Protein AF-A0A9P9CPR7-F1 (afdb_monomer_lite)

Structure (mmCIF, N/CA/C/O backbone):
data_AF-A0A9P9CPR7-F1
#
_entry.id   AF-A0A9P9CPR7-F1
#
loop_
_atom_site.group_PDB
_atom_site.id
_atom_site.type_symbol
_atom_site.label_atom_id
_atom_site.label_alt_id
_atom_site.label_comp_id
_atom_site.label_asym_id
_atom_site.label_entity_id
_atom_site.label_seq_id
_atom_site.pdbx_PDB_ins_code
_atom_site.Cartn_x
_atom_site.Cartn_y
_atom_site.Cartn_z
_atom_site.occupancy
_atom_site.B_iso_or_equiv
_atom_site.auth_seq_id
_atom_site.auth_comp_id
_atom_site.auth_asym_id
_atom_site.auth_atom_id
_atom_site.pdbx_PDB_model_num
ATOM 1 N N . MET A 1 1 ? -23.426 8.724 12.446 1.00 34.75 1 MET A N 1
ATOM 2 C CA . MET A 1 1 ? -23.012 7.402 11.941 1.00 34.75 1 MET A CA 1
ATOM 3 C C . MET A 1 1 ? -22.032 7.668 10.818 1.00 34.75 1 MET A C 1
ATOM 5 O O . MET A 1 1 ? -22.410 8.378 9.898 1.00 34.75 1 MET A O 1
ATOM 9 N N . ALA A 1 2 ? -20.768 7.272 10.961 1.00 39.28 2 ALA A N 1
ATOM 10 C CA . ALA A 1 2 ? -19.789 7.465 9.895 1.00 39.28 2 ALA A CA 1
ATOM 11 C C . ALA A 1 2 ? -20.114 6.467 8.778 1.00 39.28 2 ALA A C 1
ATOM 13 O O . ALA A 1 2 ? -20.241 5.275 9.053 1.00 39.28 2 ALA A O 1
ATOM 14 N N . GLU A 1 3 ? -20.334 6.957 7.560 1.00 39.88 3 GLU A N 1
ATOM 15 C CA . GLU A 1 3 ? -20.489 6.094 6.389 1.00 39.88 3 GLU A CA 1
ATOM 16 C C . GLU A 1 3 ? -19.253 5.191 6.249 1.00 39.88 3 GLU A C 1
ATOM 18 O O . GLU A 1 3 ? -18.147 5.622 6.591 1.00 39.88 3 GLU A O 1
ATOM 23 N N . PRO A 1 4 ? -19.402 3.945 5.766 1.00 50.84 4 PRO A N 1
ATOM 24 C CA . PRO A 1 4 ? -18.257 3.113 5.446 1.00 50.84 4 PRO A CA 1
ATOM 25 C C . PRO A 1 4 ? -17.495 3.800 4.313 1.00 50.84 4 PRO A C 1
ATOM 27 O O . PRO A 1 4 ? -17.908 3.749 3.156 1.00 50.84 4 PRO A O 1
ATOM 30 N N . THR A 1 5 ? -16.404 4.491 4.650 1.00 58.78 5 THR A N 1
ATOM 31 C CA . THR A 1 5 ? -15.487 5.072 3.671 1.00 58.78 5 THR A CA 1
ATOM 32 C C . THR A 1 5 ? -14.969 3.927 2.815 1.00 58.78 5 THR A C 1
ATOM 34 O O . THR A 1 5 ? -14.095 3.173 3.245 1.00 58.78 5 THR A O 1
ATOM 37 N N . ALA A 1 6 ? -15.555 3.744 1.632 1.00 66.69 6 ALA A N 1
ATOM 38 C CA . ALA A 1 6 ? -15.125 2.719 0.699 1.00 66.69 6 ALA A CA 1
ATOM 39 C C . ALA A 1 6 ? -13.619 2.887 0.466 1.00 66.69 6 ALA A C 1
ATOM 41 O O . ALA A 1 6 ? -13.148 3.980 0.133 1.00 66.69 6 ALA A O 1
ATOM 42 N N . LEU A 1 7 ? -12.858 1.819 0.714 1.00 68.88 7 LEU A N 1
ATOM 43 C CA . LEU A 1 7 ? -11.412 1.833 0.537 1.00 68.88 7 LEU A CA 1
ATOM 44 C C . LEU A 1 7 ? -11.107 2.200 -0.916 1.00 68.88 7 LEU A C 1
ATOM 46 O O . LEU A 1 7 ? -11.628 1.589 -1.847 1.00 68.88 7 LEU A O 1
ATOM 50 N N . ARG A 1 8 ? -10.264 3.215 -1.109 1.00 77.62 8 ARG A N 1
ATOM 51 C CA . ARG A 1 8 ? -9.823 3.652 -2.435 1.00 77.62 8 ARG A CA 1
ATOM 52 C C . ARG A 1 8 ? -8.847 2.632 -3.025 1.00 77.62 8 ARG A C 1
ATOM 54 O O . ARG A 1 8 ? -7.636 2.739 -2.834 1.00 77.62 8 ARG A O 1
ATOM 61 N N . THR A 1 9 ? -9.380 1.610 -3.694 1.00 83.00 9 THR A N 1
ATOM 62 C CA . THR A 1 9 ? -8.599 0.544 -4.352 1.00 83.00 9 THR A CA 1
ATOM 63 C C . THR A 1 9 ? -8.181 0.898 -5.778 1.00 83.00 9 THR A C 1
ATOM 65 O O . THR A 1 9 ? -7.272 0.273 -6.324 1.00 83.00 9 THR A O 1
ATOM 68 N N . ASP A 1 10 ? -8.766 1.951 -6.353 1.00 85.50 10 ASP A N 1
ATOM 69 C CA . ASP A 1 10 ? -8.540 2.440 -7.718 1.00 85.50 10 ASP A CA 1
ATOM 70 C C . ASP A 1 10 ? -7.061 2.721 -8.027 1.00 85.50 10 ASP A C 1
ATOM 72 O O . ASP A 1 10 ? -6.578 2.464 -9.135 1.00 85.50 10 ASP A O 1
ATOM 76 N N . ALA A 1 11 ? -6.318 3.220 -7.035 1.00 83.44 11 ALA A N 1
ATOM 77 C CA . ALA A 1 11 ? -4.885 3.475 -7.155 1.00 83.44 11 ALA A CA 1
ATOM 78 C C . ALA A 1 11 ? -4.047 2.183 -7.201 1.00 83.44 11 ALA A C 1
ATOM 80 O O . ALA A 1 11 ? -2.992 2.159 -7.836 1.00 83.44 11 ALA A O 1
ATOM 81 N N . PHE A 1 12 ? -4.515 1.103 -6.568 1.00 87.38 12 PHE A N 1
ATOM 82 C CA . PHE A 1 12 ? -3.810 -0.180 -6.494 1.00 87.38 12 PHE A CA 1
ATOM 83 C C . PHE A 1 12 ? -4.059 -1.050 -7.727 1.00 87.38 12 PHE A C 1
ATOM 85 O O . PHE A 1 12 ? -3.129 -1.687 -8.220 1.00 87.38 12 PHE A O 1
ATOM 92 N N . GLU A 1 13 ? -5.276 -1.020 -8.276 1.00 89.50 13 GLU A N 1
ATOM 93 C CA . GLU A 1 13 ? -5.670 -1.795 -9.466 1.00 89.50 13 GLU A CA 1
ATOM 94 C C . GLU A 1 13 ? -4.763 -1.533 -10.671 1.00 89.50 13 GLU A C 1
ATOM 96 O O . GLU A 1 13 ? -4.485 -2.426 -11.470 1.00 89.50 13 GLU A O 1
ATOM 101 N N . LYS A 1 14 ? -4.249 -0.306 -10.787 1.00 86.56 14 LYS A N 1
ATOM 102 C CA . LYS A 1 14 ? -3.416 0.093 -11.921 1.00 86.56 14 LYS A CA 1
ATOM 103 C C . LYS A 1 14 ? -1.915 -0.119 -11.701 1.00 86.56 14 LYS A C 1
ATOM 105 O O . LYS A 1 14 ? -1.145 0.118 -12.635 1.00 86.56 14 LYS A O 1
ATOM 110 N N . LEU A 1 15 ? -1.477 -0.542 -10.511 1.00 90.06 15 LEU A N 1
ATOM 111 C CA . LEU A 1 15 ? -0.057 -0.790 -10.229 1.00 90.06 15 LEU A CA 1
ATOM 112 C C . LEU A 1 15 ? 0.466 -1.968 -11.048 1.00 90.06 15 LEU A C 1
ATOM 114 O O . LEU A 1 15 ? 1.445 -1.810 -11.771 1.00 90.06 15 LEU A O 1
ATOM 118 N N . LEU A 1 16 ? -0.210 -3.118 -10.977 1.00 91.12 16 LEU A N 1
ATOM 119 C CA . LEU A 1 16 ? 0.213 -4.333 -11.679 1.00 91.12 16 LEU A CA 1
ATOM 120 C C . LEU A 1 16 ? 0.297 -4.135 -13.202 1.00 91.12 16 LEU A C 1
ATOM 122 O O . LEU A 1 16 ? 1.366 -4.408 -13.744 1.00 91.12 16 LEU A O 1
ATOM 126 N N . PRO A 1 17 ? -0.728 -3.586 -13.890 1.00 91.62 17 PRO A N 1
ATOM 127 C CA . PRO A 1 17 ? -0.621 -3.268 -15.314 1.00 91.62 17 PRO A CA 1
ATOM 128 C C . PRO A 1 17 ? 0.573 -2.367 -15.642 1.00 91.62 17 PRO A C 1
ATOM 130 O O . PRO A 1 17 ? 1.334 -2.664 -16.552 1.00 91.62 17 PRO A O 1
ATOM 133 N N . THR A 1 18 ? 0.813 -1.316 -14.848 1.00 89.69 18 THR A N 1
ATOM 134 C CA . THR A 1 18 ? 1.916 -0.374 -15.115 1.00 89.69 18 THR A CA 1
ATOM 135 C C . THR A 1 18 ? 3.290 -1.033 -14.927 1.00 89.69 18 THR A C 1
ATOM 137 O O . THR A 1 18 ? 4.237 -0.720 -15.651 1.00 89.69 18 THR A O 1
ATOM 140 N N . ILE A 1 19 ? 3.419 -1.954 -13.964 1.00 90.12 19 ILE A N 1
ATOM 141 C CA . ILE A 1 19 ? 4.641 -2.749 -13.766 1.00 90.12 19 ILE A CA 1
ATOM 142 C C . ILE A 1 19 ? 4.868 -3.659 -14.970 1.00 90.12 19 ILE A C 1
ATOM 144 O O . ILE A 1 19 ? 5.975 -3.673 -15.503 1.00 90.12 19 ILE A O 1
ATOM 148 N N . VAL A 1 20 ? 3.832 -4.380 -1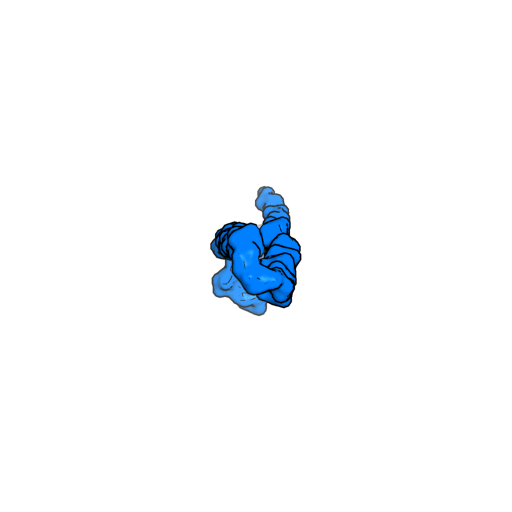5.406 1.00 93.00 20 VAL A N 1
ATOM 149 C CA . VAL A 1 20 ? 3.900 -5.259 -16.581 1.00 93.00 20 VAL A CA 1
ATOM 150 C C . VAL A 1 20 ? 4.320 -4.460 -17.814 1.00 93.00 20 VAL A C 1
ATOM 152 O O . VAL A 1 20 ? 5.320 -4.812 -18.431 1.00 93.00 20 VAL A O 1
ATOM 155 N N . ASP A 1 21 ? 3.669 -3.329 -18.093 1.00 89.75 21 ASP A N 1
ATOM 156 C CA . ASP A 1 21 ? 3.995 -2.463 -19.233 1.00 89.75 21 ASP A CA 1
ATOM 157 C C . ASP A 1 21 ? 5.448 -1.964 -19.190 1.00 89.75 21 ASP A C 1
ATOM 159 O O . ASP A 1 21 ? 6.146 -1.941 -20.206 1.00 89.75 21 ASP A O 1
ATOM 163 N N . THR A 1 22 ? 5.930 -1.581 -18.003 1.00 86.94 22 THR A N 1
ATOM 164 C CA . THR A 1 22 ? 7.313 -1.117 -17.818 1.00 86.94 22 THR A CA 1
ATOM 165 C C . THR A 1 22 ? 8.305 -2.251 -18.072 1.00 86.94 22 THR A C 1
ATOM 167 O O . THR A 1 22 ? 9.290 -2.060 -18.786 1.00 86.94 22 THR A O 1
ATOM 170 N N . VAL A 1 23 ? 8.043 -3.440 -17.522 1.00 88.06 23 VAL A N 1
ATOM 171 C CA . VAL A 1 23 ? 8.903 -4.617 -17.689 1.00 88.06 23 VAL A CA 1
ATOM 172 C C . VAL A 1 23 ? 8.923 -5.055 -19.150 1.00 88.06 23 VAL A C 1
ATOM 174 O O . VAL A 1 23 ? 10.004 -5.188 -19.723 1.00 88.06 23 VAL A O 1
ATOM 177 N N . GLU A 1 24 ? 7.763 -5.191 -19.787 1.00 89.62 24 GLU A N 1
ATOM 178 C CA . GLU A 1 24 ? 7.665 -5.531 -21.206 1.00 89.62 24 GLU A CA 1
ATOM 179 C C . GLU A 1 24 ? 8.403 -4.522 -22.082 1.00 89.62 24 GLU A C 1
ATOM 181 O O . GLU A 1 24 ? 9.144 -4.916 -22.984 1.00 89.62 24 GLU A O 1
ATOM 186 N N . LEU A 1 25 ? 8.252 -3.220 -21.813 1.00 85.56 25 LEU A N 1
ATOM 187 C CA . LEU A 1 25 ? 8.961 -2.203 -22.576 1.00 85.56 25 LEU A CA 1
ATOM 188 C C . LEU A 1 25 ? 10.477 -2.334 -22.403 1.00 85.56 25 LEU A C 1
ATOM 190 O O . LEU A 1 25 ? 11.188 -2.250 -23.396 1.00 85.56 25 LEU A O 1
ATOM 194 N N . THR A 1 26 ? 10.975 -2.583 -21.191 1.00 84.69 26 THR A N 1
ATOM 195 C CA . THR A 1 26 ? 12.420 -2.765 -20.956 1.00 84.69 26 THR A CA 1
ATOM 196 C C . THR A 1 26 ? 12.986 -4.056 -21.549 1.00 84.69 26 THR A C 1
ATOM 198 O O . THR A 1 26 ? 14.175 -4.113 -21.852 1.00 84.69 26 THR A O 1
ATOM 201 N N . GLN A 1 27 ? 12.154 -5.086 -21.723 1.00 84.69 27 GLN A N 1
ATOM 202 C CA . GLN A 1 27 ? 12.553 -6.380 -22.283 1.00 84.69 27 GLN A CA 1
ATOM 203 C C . GLN A 1 27 ? 12.473 -6.429 -23.809 1.00 84.69 27 GLN A C 1
ATOM 205 O O . GLN A 1 27 ? 13.100 -7.288 -24.431 1.00 84.69 27 GLN A O 1
ATOM 210 N N . ARG A 1 28 ? 11.719 -5.524 -24.443 1.00 81.25 28 ARG A N 1
ATOM 211 C CA . ARG A 1 28 ? 11.728 -5.409 -25.902 1.00 81.25 28 ARG A CA 1
ATOM 212 C C . ARG A 1 28 ? 13.145 -5.049 -26.337 1.00 81.25 28 ARG A C 1
ATOM 214 O O . ARG A 1 28 ? 13.627 -3.960 -26.042 1.00 81.25 28 ARG A O 1
ATOM 221 N N . HIS A 1 29 ? 13.777 -5.941 -27.100 1.00 63.25 29 HIS A N 1
ATOM 222 C CA . HIS A 1 29 ? 14.972 -5.641 -27.887 1.00 63.25 29 HIS A CA 1
ATOM 223 C C . HIS A 1 29 ? 14.606 -4.624 -28.978 1.00 63.25 29 HIS A C 1
ATOM 225 O O . HIS A 1 29 ? 14.509 -4.942 -30.161 1.00 63.25 29 HIS A O 1
ATOM 231 N N . ALA A 1 30 ? 14.341 -3.379 -28.584 1.00 56.91 30 ALA A N 1
ATOM 232 C CA . ALA A 1 30 ? 14.382 -2.271 -29.509 1.00 56.91 30 ALA A CA 1
ATOM 233 C C . ALA A 1 30 ? 15.818 -2.215 -30.014 1.00 56.91 30 ALA A C 1
ATOM 235 O O . ALA A 1 30 ? 16.735 -2.116 -29.195 1.00 56.91 30 ALA A O 1
ATOM 236 N N . GLY A 1 31 ? 15.997 -2.336 -31.335 1.00 59.00 31 GLY A N 1
ATOM 237 C CA . GLY A 1 31 ? 17.297 -2.205 -31.987 1.00 59.00 31 GLY A CA 1
ATOM 238 C C . GLY A 1 31 ? 18.092 -1.106 -31.294 1.00 59.00 31 GLY A C 1
ATOM 239 O O . GLY A 1 31 ? 17.586 0.009 -31.122 1.00 59.00 31 GLY A O 1
ATOM 240 N N . GLU A 1 32 ? 19.243 -1.502 -30.755 1.00 54.91 32 GLU A N 1
ATOM 241 C CA . GLU A 1 32 ? 20.003 -0.753 -29.764 1.00 54.91 32 GLU A CA 1
ATOM 242 C C . GLU A 1 32 ? 20.027 0.737 -30.141 1.00 54.91 32 GLU A C 1
ATOM 244 O O . GLU A 1 32 ? 20.499 1.098 -31.216 1.00 54.91 32 GLU A O 1
ATOM 249 N N . ASN A 1 33 ? 19.536 1.610 -29.252 1.00 61.22 33 ASN A N 1
ATOM 250 C CA . ASN A 1 33 ? 19.669 3.078 -29.324 1.00 61.22 33 ASN A CA 1
ATOM 251 C C . ASN A 1 33 ? 18.570 3.913 -30.008 1.00 61.22 33 ASN A C 1
ATOM 253 O O . ASN A 1 33 ? 18.818 5.093 -30.270 1.00 61.22 33 ASN A O 1
ATOM 257 N N . SER A 1 34 ? 17.341 3.426 -30.206 1.00 73.25 34 SER A N 1
ATOM 258 C CA . SER A 1 34 ? 16.257 4.376 -30.518 1.00 73.25 34 SER A CA 1
ATOM 259 C C . SER A 1 34 ? 16.021 5.325 -29.331 1.00 73.25 34 SER A C 1
ATOM 261 O O . SER A 1 34 ? 15.606 4.906 -28.247 1.00 73.25 34 SER A O 1
ATOM 263 N N . LEU A 1 35 ? 16.286 6.621 -29.524 1.00 79.44 35 LEU A N 1
ATOM 264 C CA . LEU A 1 35 ? 16.073 7.677 -28.523 1.00 79.44 35 LEU A CA 1
ATOM 265 C C . LEU A 1 35 ? 14.629 7.666 -27.986 1.00 79.44 35 LEU A C 1
ATOM 267 O O . LEU A 1 35 ? 14.402 7.891 -26.798 1.00 79.44 35 LEU A O 1
ATOM 271 N N . GLN A 1 36 ? 13.672 7.318 -28.850 1.00 82.62 36 GLN A N 1
ATOM 272 C CA . GLN A 1 36 ? 12.255 7.184 -28.512 1.00 82.62 36 GLN A CA 1
ATOM 273 C C . GLN A 1 36 ? 12.005 6.054 -27.510 1.00 82.62 36 GLN A C 1
ATOM 275 O O . GLN A 1 36 ? 11.206 6.211 -26.593 1.00 82.62 36 GLN A O 1
ATOM 280 N N . HIS A 1 37 ? 12.722 4.934 -27.635 1.00 82.75 37 HIS A N 1
ATOM 281 C CA . HIS A 1 37 ? 12.586 3.812 -26.712 1.00 82.75 37 HIS A CA 1
ATOM 282 C C . HIS A 1 37 ? 13.079 4.183 -25.308 1.00 82.75 37 HIS A C 1
ATOM 284 O O . HIS A 1 37 ? 12.380 3.955 -24.324 1.00 82.75 37 HIS A O 1
ATOM 290 N N . ARG A 1 38 ? 14.238 4.851 -25.208 1.00 82.62 38 ARG A N 1
ATOM 291 C CA . ARG A 1 38 ? 14.744 5.363 -23.921 1.00 82.62 38 ARG A CA 1
ATOM 292 C C . ARG A 1 38 ? 13.784 6.370 -23.289 1.00 82.62 38 ARG A C 1
ATOM 294 O O . ARG A 1 38 ? 13.549 6.306 -22.086 1.00 82.62 38 ARG A O 1
ATOM 301 N N . GLN A 1 39 ? 13.219 7.277 -24.086 1.00 88.06 39 GLN A N 1
ATOM 302 C CA . GLN A 1 39 ? 12.224 8.235 -23.600 1.00 88.06 39 GLN A CA 1
ATOM 303 C C . GLN A 1 39 ? 10.965 7.533 -23.082 1.00 88.06 39 GLN A C 1
ATOM 305 O O . GLN A 1 39 ? 10.508 7.863 -21.991 1.00 88.06 39 GLN A O 1
ATOM 310 N N . ALA A 1 40 ? 10.453 6.537 -23.806 1.00 86.38 40 ALA A N 1
ATOM 311 C CA . ALA A 1 40 ? 9.285 5.768 -23.389 1.00 86.38 40 ALA A CA 1
ATOM 312 C C . ALA A 1 40 ? 9.529 5.010 -22.071 1.00 86.38 40 ALA A C 1
ATOM 314 O O . ALA A 1 40 ? 8.676 5.033 -21.186 1.00 86.38 40 ALA A O 1
ATOM 315 N N . VAL A 1 41 ? 10.714 4.409 -21.894 1.00 87.19 41 VAL A N 1
ATOM 316 C CA . VAL A 1 41 ? 11.090 3.724 -20.643 1.00 87.19 41 VAL A CA 1
ATOM 317 C C . VAL A 1 41 ? 11.122 4.703 -19.471 1.00 87.19 41 VAL A C 1
ATOM 319 O O . VAL A 1 41 ? 10.551 4.424 -18.420 1.00 87.19 41 VAL A O 1
ATOM 322 N N . VAL A 1 42 ? 11.747 5.872 -19.645 1.00 89.62 42 VAL A N 1
ATOM 323 C CA . VAL A 1 42 ? 11.806 6.896 -18.590 1.00 89.62 42 VAL A CA 1
ATOM 324 C C . VAL A 1 42 ? 10.409 7.424 -18.250 1.00 89.62 42 VAL A C 1
ATOM 326 O O . VAL A 1 42 ? 10.098 7.616 -17.075 1.00 89.62 42 VAL A O 1
ATOM 329 N N . GLN A 1 43 ? 9.552 7.636 -19.250 1.00 91.25 43 GLN A N 1
ATOM 330 C CA . GLN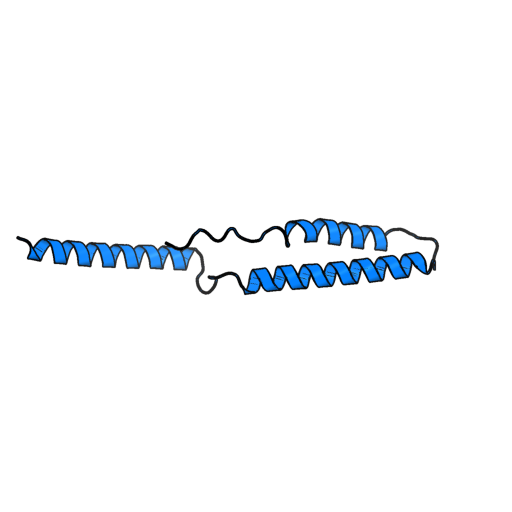 A 1 43 ? 8.172 8.076 -19.036 1.00 91.25 43 GLN A CA 1
ATOM 331 C C . GLN A 1 43 ? 7.369 7.056 -18.222 1.00 91.25 43 GLN A C 1
ATOM 333 O O . GLN A 1 43 ? 6.765 7.431 -17.217 1.00 91.25 43 GLN A O 1
ATOM 338 N N . LEU A 1 44 ? 7.413 5.775 -18.596 1.00 89.19 44 LEU A N 1
ATOM 339 C CA . LEU A 1 44 ? 6.724 4.708 -17.864 1.00 89.19 44 LEU A CA 1
ATOM 340 C C . LEU A 1 44 ? 7.281 4.516 -16.450 1.00 89.19 44 LEU A C 1
ATOM 342 O O . LEU A 1 44 ? 6.510 4.376 -15.504 1.00 89.19 44 LEU A O 1
ATOM 346 N N . ALA A 1 45 ? 8.600 4.611 -16.267 1.00 89.31 45 ALA A N 1
ATOM 347 C CA . ALA A 1 45 ? 9.216 4.546 -14.943 1.00 89.31 45 ALA A CA 1
ATOM 348 C C . ALA A 1 45 ? 8.767 5.703 -14.029 1.00 89.31 45 ALA A C 1
ATOM 350 O O . ALA A 1 45 ? 8.494 5.493 -12.844 1.00 89.31 45 ALA A O 1
ATOM 351 N N . ASN A 1 46 ? 8.643 6.919 -14.570 1.00 93.31 46 ASN A N 1
ATOM 352 C CA . ASN A 1 46 ? 8.121 8.065 -13.824 1.00 93.31 46 ASN A CA 1
ATOM 353 C C . ASN A 1 46 ? 6.643 7.876 -13.460 1.00 93.31 46 ASN A C 1
ATOM 355 O O . ASN A 1 46 ? 6.277 8.073 -12.303 1.00 93.31 46 ASN A O 1
ATOM 359 N N . GLN A 1 47 ? 5.817 7.414 -14.402 1.00 92.50 47 GLN A N 1
ATOM 360 C CA . GLN A 1 47 ? 4.408 7.103 -14.141 1.00 92.50 47 GLN A CA 1
ATOM 361 C C . GLN A 1 47 ? 4.249 6.011 -13.077 1.00 92.50 47 GLN A C 1
ATOM 363 O O . GLN A 1 47 ? 3.382 6.107 -12.208 1.00 92.50 47 GLN A O 1
ATOM 368 N N . LEU A 1 48 ? 5.103 4.987 -13.106 1.00 91.88 48 LEU A N 1
ATOM 369 C CA . LEU A 1 48 ? 5.118 3.937 -12.097 1.00 91.88 48 LEU A CA 1
ATOM 370 C C . LEU A 1 48 ? 5.448 4.506 -10.711 1.00 91.88 48 LEU A C 1
ATOM 372 O O . LEU A 1 48 ? 4.742 4.228 -9.741 1.00 91.88 48 LEU A O 1
ATOM 376 N N . LYS A 1 49 ? 6.482 5.350 -10.620 1.00 93.88 49 LYS A N 1
ATOM 377 C CA . LYS A 1 49 ? 6.872 6.027 -9.375 1.00 93.88 49 LYS A CA 1
ATOM 378 C C . LYS A 1 49 ? 5.741 6.894 -8.816 1.00 93.88 49 LYS A C 1
ATOM 380 O O . LYS A 1 49 ? 5.501 6.876 -7.608 1.00 93.88 49 LYS A O 1
ATOM 385 N N . GLU A 1 50 ? 5.055 7.648 -9.670 1.00 93.56 50 GLU A N 1
ATOM 386 C CA . GLU A 1 50 ? 3.915 8.482 -9.277 1.00 93.56 50 GLU A CA 1
ATOM 387 C C . GLU A 1 50 ? 2.766 7.638 -8.719 1.00 93.56 50 GLU A C 1
ATOM 389 O O . GLU A 1 50 ? 2.290 7.913 -7.617 1.00 93.56 50 GLU A O 1
ATOM 394 N N . ARG A 1 51 ? 2.396 6.553 -9.408 1.00 91.44 51 ARG A N 1
ATOM 395 C CA . ARG A 1 51 ? 1.336 5.632 -8.966 1.00 91.44 51 ARG A CA 1
ATOM 396 C C . ARG A 1 51 ? 1.669 4.951 -7.641 1.00 91.44 51 ARG A C 1
ATOM 398 O O . ARG A 1 51 ? 0.813 4.865 -6.766 1.00 91.44 51 ARG A O 1
ATOM 405 N N . PHE A 1 52 ? 2.919 4.529 -7.444 1.00 92.81 52 PHE A N 1
ATOM 406 C CA . PHE A 1 52 ? 3.371 3.995 -6.154 1.00 92.81 52 PHE A CA 1
ATOM 407 C C . PHE A 1 52 ? 3.302 5.036 -5.035 1.00 92.81 52 PHE A C 1
ATOM 409 O O . PHE A 1 52 ? 2.933 4.705 -3.910 1.00 92.81 52 PHE A O 1
ATOM 416 N N . SER A 1 53 ? 3.652 6.290 -5.327 1.00 92.56 53 SER A N 1
ATOM 417 C CA . SER A 1 53 ? 3.560 7.386 -4.359 1.00 92.56 53 SER A CA 1
ATOM 418 C C . SER A 1 53 ? 2.111 7.643 -3.943 1.00 92.56 53 SER A C 1
ATOM 420 O O . SER A 1 53 ? 1.831 7.794 -2.755 1.00 92.56 53 SER A O 1
ATOM 422 N N . GLU A 1 54 ? 1.179 7.639 -4.897 1.00 90.75 54 GLU A N 1
ATOM 423 C CA . GLU A 1 54 ? -0.254 7.784 -4.629 1.00 90.75 54 GLU A CA 1
ATOM 424 C C . GLU A 1 54 ? -0.804 6.614 -3.802 1.00 90.75 54 GLU A C 1
ATOM 426 O O . GLU A 1 54 ? -1.382 6.837 -2.738 1.00 90.75 54 GLU A O 1
ATOM 431 N N . ALA A 1 55 ? -0.544 5.373 -4.222 1.00 89.56 55 ALA A N 1
ATOM 432 C CA . ALA A 1 55 ? -0.972 4.180 -3.494 1.00 89.56 55 ALA A CA 1
ATOM 433 C C . ALA A 1 55 ? -0.395 4.139 -2.068 1.00 89.56 55 ALA A C 1
ATOM 435 O O . ALA A 1 55 ? -1.104 3.833 -1.109 1.00 89.56 55 ALA A O 1
ATOM 436 N N . LYS A 1 56 ? 0.875 4.530 -1.899 1.00 89.44 56 LYS A N 1
ATOM 437 C CA . LYS A 1 56 ? 1.514 4.635 -0.583 1.00 89.44 56 LYS A CA 1
ATOM 438 C C . LYS A 1 56 ? 0.839 5.683 0.298 1.00 89.44 56 LYS A C 1
ATOM 440 O O . LYS A 1 56 ? 0.603 5.405 1.469 1.00 89.44 56 LYS A O 1
ATOM 445 N N . LYS A 1 57 ? 0.519 6.867 -0.236 1.00 89.06 57 LYS A N 1
ATOM 446 C CA . LYS A 1 57 ? -0.198 7.909 0.519 1.00 89.06 57 LYS A CA 1
ATOM 447 C C . LYS A 1 57 ? -1.556 7.408 0.994 1.00 89.06 57 LYS A C 1
ATOM 449 O O . LYS A 1 57 ? -1.894 7.626 2.151 1.00 89.06 57 LYS A O 1
ATOM 454 N N . ILE A 1 58 ? -2.292 6.711 0.126 1.00 87.38 58 ILE A N 1
ATOM 455 C CA . ILE A 1 58 ? -3.584 6.120 0.482 1.00 87.38 58 ILE A CA 1
ATOM 456 C C . ILE A 1 58 ? -3.395 5.105 1.611 1.00 87.38 58 ILE A C 1
ATOM 458 O O . ILE A 1 58 ? -4.027 5.262 2.649 1.00 87.38 58 ILE A O 1
ATOM 462 N N . ALA A 1 59 ? -2.467 4.152 1.468 1.00 84.69 59 ALA A N 1
ATOM 463 C CA . ALA A 1 59 ? -2.180 3.149 2.497 1.00 84.69 59 ALA A CA 1
ATOM 464 C C . ALA A 1 59 ? -1.787 3.770 3.849 1.00 84.69 59 ALA A C 1
ATOM 466 O O . ALA A 1 59 ? -2.273 3.335 4.885 1.00 84.69 59 ALA A O 1
ATOM 467 N N . GLN A 1 60 ? -0.943 4.806 3.846 1.00 84.88 60 GLN A N 1
ATOM 468 C CA . GLN A 1 60 ? -0.523 5.510 5.065 1.00 84.88 60 GLN A CA 1
ATOM 469 C C . GLN A 1 60 ? -1.635 6.353 5.697 1.00 84.88 60 GLN A C 1
ATOM 471 O O . GLN A 1 60 ? -1.551 6.682 6.875 1.00 84.88 60 GLN A O 1
ATOM 476 N N . SER A 1 61 ? -2.645 6.737 4.916 1.00 83.19 61 SER A N 1
ATOM 477 C CA . SER A 1 61 ? -3.807 7.485 5.399 1.00 83.19 61 SER A CA 1
ATOM 478 C C . SER A 1 61 ? -4.947 6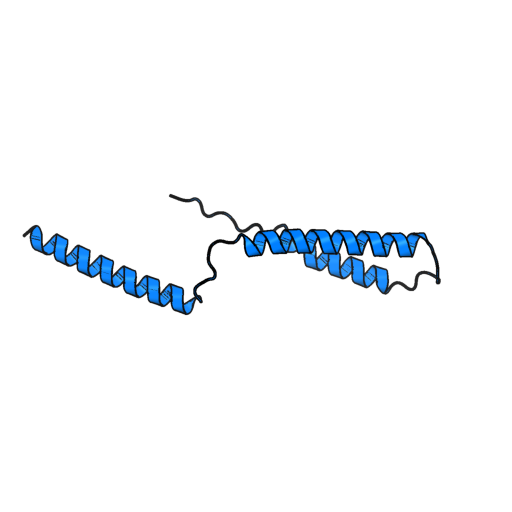.593 5.887 1.00 83.19 61 SER A C 1
ATOM 480 O O . SER A 1 61 ? -5.943 7.120 6.384 1.00 83.19 61 SER A O 1
ATOM 482 N N . LEU A 1 62 ? -4.836 5.266 5.726 1.00 79.00 62 LEU A N 1
ATOM 483 C CA . LEU A 1 62 ? -5.870 4.350 6.188 1.00 79.00 62 LEU A CA 1
ATOM 484 C C . LEU A 1 62 ? -5.952 4.400 7.719 1.00 79.00 62 LEU A C 1
ATOM 486 O O . LEU A 1 62 ? -4.934 4.216 8.386 1.00 79.00 62 LEU A O 1
ATOM 490 N N . PRO A 1 63 ? -7.142 4.665 8.286 1.00 72.50 63 PRO A N 1
ATOM 491 C CA . PRO A 1 63 ? -7.336 4.605 9.724 1.00 72.50 63 PRO A CA 1
ATOM 492 C C . PRO A 1 63 ? -7.249 3.150 10.204 1.00 72.50 63 PRO A C 1
ATOM 494 O O . PRO A 1 63 ? -7.778 2.244 9.562 1.00 72.50 63 PRO A O 1
ATOM 497 N N . GLY A 1 64 ? -6.617 2.944 11.359 1.00 70.44 64 GLY A N 1
ATOM 498 C CA . GLY A 1 64 ? -6.335 1.613 11.902 1.00 70.44 64 GLY A CA 1
ATOM 499 C C . GLY A 1 64 ? -4.946 1.096 11.514 1.00 70.44 64 GLY A C 1
ATOM 500 O O . GLY A 1 64 ? -4.297 1.623 10.617 1.00 70.44 64 GLY A O 1
ATOM 501 N N . GLY A 1 65 ? -4.468 0.076 12.231 1.00 68.19 65 GLY A N 1
ATOM 502 C CA . GLY A 1 65 ? -3.153 -0.538 11.994 1.00 68.19 65 GLY A CA 1
ATOM 503 C C . GLY A 1 65 ? -2.236 -0.618 13.216 1.00 68.19 65 GLY A C 1
ATOM 504 O O . GLY A 1 65 ? -1.211 -1.286 13.141 1.00 68.19 65 GLY A O 1
ATOM 505 N N . ASP A 1 66 ? -2.612 -0.003 14.341 1.00 75.62 66 ASP A N 1
ATOM 506 C CA . ASP A 1 66 ? -1.864 -0.142 15.603 1.00 75.62 66 ASP A CA 1
ATOM 507 C C . ASP A 1 66 ? -2.057 -1.520 16.250 1.00 75.62 66 ASP A C 1
ATOM 509 O O . ASP A 1 66 ? -1.197 -1.994 16.990 1.00 75.62 66 ASP A O 1
ATOM 513 N N . LEU A 1 67 ? -3.194 -2.159 15.968 1.00 80.44 67 LEU A N 1
ATOM 514 C CA . LEU A 1 67 ? -3.578 -3.450 16.522 1.00 80.44 67 LEU A CA 1
ATOM 515 C C . LEU A 1 67 ? -3.677 -4.489 15.408 1.00 80.44 67 LEU A C 1
ATOM 517 O O . LEU A 1 67 ? -4.285 -4.227 14.364 1.00 80.44 67 LEU A O 1
ATOM 521 N N . SER A 1 68 ? -3.136 -5.681 15.653 1.00 86.56 68 SER A N 1
ATOM 522 C CA . SER A 1 68 ? -3.420 -6.855 14.827 1.00 86.56 68 SER A CA 1
ATOM 523 C C . SER A 1 68 ? -4.914 -7.194 14.877 1.00 86.56 68 SER A C 1
ATOM 525 O O . SER A 1 68 ? -5.626 -6.746 15.778 1.00 86.56 68 SER A O 1
ATOM 527 N N . ILE A 1 69 ? -5.405 -7.986 13.921 1.00 87.44 69 ILE A N 1
ATOM 528 C CA . ILE A 1 69 ? -6.816 -8.410 13.907 1.00 87.44 69 ILE A CA 1
ATOM 529 C C . ILE A 1 69 ? -7.171 -9.122 15.216 1.00 87.44 69 ILE A C 1
ATOM 531 O O . ILE A 1 69 ? -8.166 -8.792 15.847 1.00 87.44 69 ILE A O 1
ATOM 535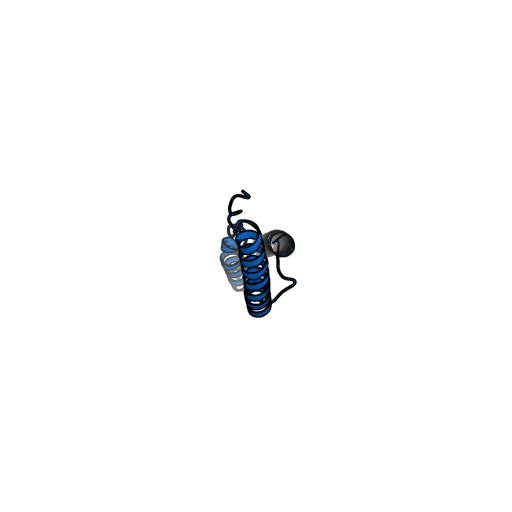 N N . GLU A 1 70 ? -6.286 -9.987 15.705 1.00 92.12 70 GLU A N 1
ATOM 536 C CA . GLU A 1 70 ? -6.476 -10.719 16.957 1.00 92.12 70 GLU A CA 1
ATOM 537 C C . GLU A 1 70 ? -6.555 -9.780 18.170 1.00 92.12 70 GLU A C 1
ATOM 539 O O . GLU A 1 70 ? -7.325 -10.009 19.101 1.00 92.12 70 GLU A O 1
ATOM 544 N N . GLN A 1 71 ? -5.769 -8.699 18.169 1.00 90.69 71 GLN A N 1
ATOM 545 C CA . GLN A 1 71 ? -5.820 -7.683 19.221 1.00 90.69 71 GLN A CA 1
ATOM 546 C C . GLN A 1 71 ? -7.101 -6.845 19.151 1.00 90.69 71 GLN A C 1
ATOM 548 O O . GLN A 1 71 ? -7.624 -6.449 20.193 1.00 90.69 71 GLN A O 1
ATOM 553 N N . GLN A 1 72 ? -7.607 -6.572 17.946 1.00 90.44 72 GLN A N 1
ATOM 554 C CA . GLN A 1 72 ? -8.889 -5.895 17.758 1.00 90.44 72 GLN A CA 1
ATOM 555 C C . GLN A 1 72 ? -10.039 -6.773 18.260 1.00 90.44 72 GLN A C 1
ATOM 557 O O . GLN A 1 72 ? -10.871 -6.279 19.015 1.00 90.44 72 GLN A O 1
ATOM 562 N N . ASP A 1 73 ? -10.036 -8.068 17.941 1.00 93.38 73 ASP A N 1
ATOM 563 C CA . ASP A 1 73 ? -11.043 -9.025 18.412 1.00 93.38 73 ASP A CA 1
ATOM 564 C C . ASP A 1 73 ? -11.045 -9.137 19.942 1.00 93.38 73 ASP A C 1
ATOM 566 O O . ASP A 1 73 ? -12.095 -9.040 20.579 1.00 93.38 73 ASP A O 1
ATOM 570 N N . ALA A 1 74 ? -9.863 -9.247 20.556 1.00 94.38 74 ALA A N 1
ATOM 571 C CA . ALA A 1 74 ? -9.732 -9.285 22.012 1.00 94.38 74 ALA A CA 1
ATOM 572 C C . ALA A 1 74 ? -10.224 -7.987 22.681 1.00 94.38 74 ALA A C 1
ATOM 574 O O . ALA A 1 74 ? -10.836 -8.021 23.752 1.00 94.38 74 ALA A O 1
ATOM 575 N N . LEU A 1 75 ? -9.967 -6.830 22.060 1.00 93.00 75 LEU A N 1
ATOM 576 C CA . LEU A 1 75 ? -10.464 -5.546 22.547 1.00 93.00 75 LEU A CA 1
ATOM 577 C C . LEU A 1 75 ? -11.989 -5.452 22.420 1.00 93.00 75 LEU A C 1
ATOM 579 O O . LEU A 1 75 ? -12.638 -4.967 23.345 1.00 93.00 75 LEU A O 1
ATOM 583 N N . ILE A 1 76 ? -12.559 -5.921 21.308 1.00 93.25 76 ILE A N 1
ATOM 584 C CA . ILE A 1 76 ? -14.010 -5.985 21.106 1.00 93.25 76 ILE A CA 1
ATOM 585 C C . ILE A 1 76 ? -14.641 -6.848 22.200 1.00 93.25 76 ILE A C 1
ATOM 587 O O . ILE A 1 76 ? -15.535 -6.369 22.892 1.00 93.25 76 ILE A O 1
ATOM 591 N N . GLU A 1 77 ? -14.121 -8.053 22.441 1.00 96.62 77 GLU A N 1
ATOM 592 C CA . GLU A 1 77 ? -14.638 -8.957 23.475 1.00 96.62 77 GLU A CA 1
ATOM 593 C C . GLU A 1 77 ? -14.593 -8.318 24.876 1.00 96.62 77 GLU A C 1
ATOM 595 O O . GLU A 1 77 ? -15.551 -8.402 25.649 1.00 96.62 77 GLU A O 1
ATOM 600 N N . LEU A 1 78 ? -13.496 -7.627 25.208 1.00 95.31 78 LEU A N 1
ATOM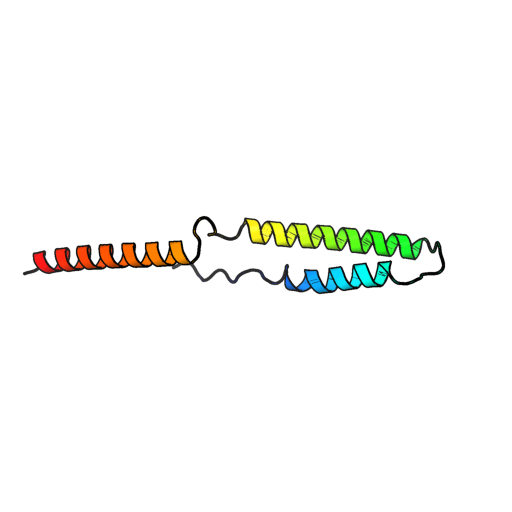 601 C CA . LEU A 1 78 ? -13.369 -6.905 26.474 1.00 95.31 78 LEU A CA 1
ATOM 602 C C . LEU A 1 78 ? -14.403 -5.774 26.598 1.00 95.31 78 LEU A C 1
ATOM 604 O O . LEU A 1 78 ? -15.026 -5.617 27.651 1.00 95.31 78 LEU A O 1
ATOM 608 N N . LEU A 1 79 ? -14.581 -4.981 25.540 1.00 95.75 79 LEU A N 1
ATOM 609 C CA . LEU A 1 79 ? -15.527 -3.863 25.517 1.00 95.75 79 LEU A CA 1
ATOM 610 C C . LEU A 1 79 ? -16.980 -4.342 25.594 1.00 95.75 79 LEU A C 1
ATOM 612 O O . LEU A 1 79 ? -17.793 -3.714 26.274 1.00 95.75 79 LEU A O 1
ATOM 616 N N . GLU A 1 80 ? -17.306 -5.456 24.942 1.00 96.31 80 GLU A N 1
ATOM 617 C CA . GLU A 1 80 ? -18.627 -6.080 25.014 1.00 96.31 80 GLU A CA 1
ATOM 618 C C . GLU A 1 80 ? -18.941 -6.566 26.427 1.00 96.31 80 GLU A C 1
ATOM 620 O O . GLU A 1 80 ? -19.998 -6.227 26.960 1.00 96.31 80 GLU A O 1
ATOM 625 N N . ARG A 1 81 ? -17.997 -7.247 27.089 1.00 94.12 81 ARG A N 1
ATOM 626 C CA . ARG A 1 81 ? -18.155 -7.642 28.499 1.00 94.12 81 ARG A CA 1
ATOM 627 C C . ARG A 1 81 ? -18.396 -6.439 29.401 1.00 94.12 81 ARG A C 1
ATOM 629 O O . ARG A 1 81 ? -19.327 -6.446 30.202 1.00 94.12 81 ARG A O 1
ATOM 636 N N . PHE A 1 82 ? -17.606 -5.379 29.236 1.00 93.94 82 PHE A N 1
ATOM 637 C CA . PHE A 1 82 ? -17.752 -4.173 30.049 1.00 93.94 82 PHE A CA 1
ATOM 638 C C . PHE A 1 82 ? -19.108 -3.484 29.830 1.00 93.94 82 PHE A C 1
ATOM 640 O O . PHE A 1 82 ? -19.721 -2.996 30.781 1.00 93.94 82 PHE A O 1
ATOM 647 N N . ARG A 1 83 ? -19.603 -3.453 28.585 1.00 94.25 83 ARG A N 1
ATOM 648 C CA . ARG A 1 83 ? -20.952 -2.966 28.263 1.00 94.25 83 ARG A CA 1
ATOM 649 C C . ARG A 1 83 ? -22.012 -3.799 28.978 1.00 94.25 83 ARG A C 1
ATOM 651 O O . ARG A 1 83 ? -22.890 -3.222 29.617 1.00 94.25 83 ARG A O 1
ATOM 658 N N . ASP A 1 84 ? -21.932 -5.119 28.878 1.00 93.81 84 ASP A N 1
ATOM 659 C CA . ASP A 1 84 ? -22.947 -6.029 29.412 1.00 93.81 84 ASP A CA 1
ATOM 660 C C . ASP A 1 84 ? -22.987 -5.982 30.950 1.00 93.81 84 ASP A C 1
ATOM 662 O O . ASP A 1 84 ? -24.061 -5.917 31.556 1.00 93.81 84 ASP A O 1
ATOM 666 N N . GLU A 1 85 ? -21.824 -5.880 31.596 1.00 90.31 85 GLU A N 1
ATOM 667 C CA . GLU A 1 85 ? -21.714 -5.629 33.036 1.00 90.31 85 GLU A CA 1
ATOM 668 C C . GLU A 1 85 ? -22.356 -4.292 33.424 1.00 90.31 85 GLU A C 1
ATOM 670 O O . GLU A 1 85 ? -23.191 -4.233 34.324 1.00 90.31 85 GLU A O 1
ATOM 675 N N . ARG A 1 86 ? -22.042 -3.203 32.713 1.00 88.06 86 ARG A N 1
ATOM 676 C CA . ARG A 1 86 ? -22.645 -1.888 32.982 1.00 88.06 86 ARG A CA 1
ATOM 677 C C . ARG A 1 86 ? -24.158 -1.883 32.783 1.00 88.06 86 ARG A C 1
ATOM 679 O O . ARG A 1 86 ? -24.862 -1.259 33.573 1.00 88.06 86 ARG A O 1
ATOM 686 N N . MET A 1 87 ? -24.654 -2.570 31.757 1.00 86.50 87 MET A N 1
ATOM 687 C CA . MET A 1 87 ? -26.086 -2.689 31.490 1.00 86.50 87 MET A CA 1
ATOM 688 C C . MET A 1 87 ? -26.804 -3.508 32.562 1.00 86.50 87 MET A C 1
ATOM 690 O O . MET A 1 87 ? -27.857 -3.088 33.031 1.00 86.50 87 MET A O 1
ATOM 694 N N . SER A 1 88 ? -26.237 -4.639 32.988 1.00 80.50 88 SER A N 1
ATOM 695 C CA . SER A 1 88 ? -26.823 -5.457 34.060 1.00 80.50 88 SER A CA 1
ATOM 696 C C . SER A 1 88 ? -26.870 -4.711 35.396 1.00 80.50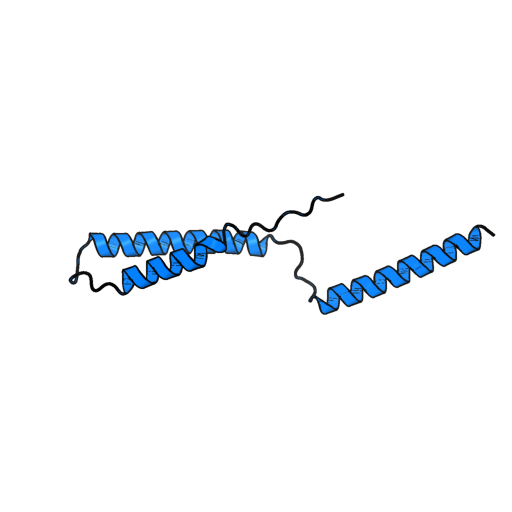 88 SER A C 1
ATOM 698 O O . SER A 1 88 ? -27.884 -4.752 36.090 1.00 80.50 88 SER A O 1
ATOM 700 N N . VAL A 1 89 ? -25.819 -3.948 35.710 1.00 76.75 89 VAL A N 1
ATOM 701 C CA . VAL A 1 89 ? -25.789 -3.057 36.872 1.00 76.75 89 VAL A CA 1
ATOM 702 C C . VAL A 1 89 ? -26.876 -1.985 36.756 1.00 76.75 89 VAL A C 1
ATOM 704 O O . VAL A 1 89 ? -27.635 -1.803 37.702 1.00 76.75 89 VAL A O 1
ATOM 707 N N . ALA A 1 90 ? -27.013 -1.316 35.608 1.00 71.69 90 ALA A N 1
ATOM 708 C CA . ALA A 1 90 ? -28.053 -0.304 35.404 1.00 71.69 90 ALA A CA 1
ATOM 709 C C . ALA A 1 90 ? -29.477 -0.875 35.561 1.00 71.69 90 ALA A C 1
ATOM 711 O O . ALA A 1 90 ? -30.296 -0.269 36.243 1.00 71.69 90 ALA A O 1
ATOM 712 N N . LEU A 1 91 ? -29.740 -2.065 35.014 1.00 69.44 91 LEU A N 1
ATOM 713 C CA . LEU A 1 91 ? -31.024 -2.767 35.149 1.00 69.44 91 LEU A CA 1
ATOM 714 C C . LEU A 1 91 ? -31.324 -3.173 36.599 1.00 69.44 91 LEU A C 1
ATOM 716 O O . LEU A 1 91 ? -32.476 -3.142 37.016 1.00 69.44 91 LEU A O 1
ATOM 720 N N . SER A 1 92 ? -30.299 -3.514 37.388 1.00 72.12 92 SER A N 1
ATOM 721 C CA . SER A 1 92 ? -30.471 -3.867 38.806 1.00 72.12 92 SER A CA 1
ATOM 722 C C . SER A 1 92 ? -30.841 -2.683 39.709 1.00 72.12 92 SER A C 1
ATOM 724 O O . SER A 1 92 ? -31.299 -2.900 40.825 1.00 72.12 92 SER A O 1
ATOM 726 N N . PHE A 1 93 ? -30.664 -1.443 39.237 1.00 64.88 93 PHE A N 1
ATOM 727 C CA . PHE A 1 93 ? -31.082 -0.231 39.950 1.00 64.88 93 PHE A CA 1
ATOM 728 C C . PHE A 1 93 ? -32.515 0.222 39.608 1.00 64.88 93 PHE A C 1
ATOM 730 O O . PHE A 1 93 ? -33.013 1.145 40.250 1.00 64.88 93 PHE A O 1
ATOM 737 N N . GLU A 1 94 ? -33.176 -0.391 38.617 1.00 56.59 94 GLU A N 1
ATOM 738 C CA . GLU A 1 94 ? -34.566 -0.076 38.232 1.00 56.59 94 GLU A CA 1
ATOM 739 C C . GLU A 1 94 ? -35.623 -0.982 38.906 1.00 56.59 94 GLU A C 1
ATOM 741 O O . GLU A 1 94 ? -36.820 -0.731 38.758 1.00 56.59 94 GLU A O 1
ATOM 746 N N . THR A 1 95 ? -35.202 -1.997 39.670 1.00 47.75 95 THR A N 1
ATOM 747 C CA . THR A 1 95 ? -36.048 -2.845 40.543 1.00 47.75 95 THR A CA 1
ATOM 748 C C . THR A 1 95 ? -35.882 -2.494 42.010 1.00 47.75 95 THR A C 1
ATOM 750 O O . THR A 1 95 ? -36.912 -2.444 42.719 1.00 47.75 95 THR A O 1
#

Secondary structure (DSSP, 8-state):
---------HHHHTHHHHHHHHHHHHHS---TT-HHHHHHHHHHHHHHHHHHHHHHHHHHHSS--SS-HHHHHHHHHHHHHHHHHHHHHHHHT--

Sequence (95 aa):
MAEPTALRTDAFEKLLPTIVDTVELTQRHAGENSLQHRQAVVQLANQLKERFSEAKKIAQSLPGGDLSIEQQDALIELLERFRDERMSVALSFET

Foldseek 3Di:
DDDPPPQPCVLVVCLVVLVVVLVVLVPPPPPPDDPVSVVVNVVSVVVNVVSVVVVVVSVVPDPDDPDDPVRVVVVVVVVVVVVVVVVVVVVVVVD

pLDDT: mean 81.88, std 13.83, range [34.75, 96.62]

Radius of gyration: 25.6 Å; chains: 1; bounding box: 56×19×72 Å